Protein AF-A0A401PUI2-F1 (afdb_monomer)

Solvent-accessible surface area (backbone atoms only — not comparable to full-atom values): 8883 Å² total; per-residue (Å²): 108,70,69,60,52,53,47,51,53,32,52,51,52,38,51,54,51,51,53,50,50,57,56,53,63,69,50,92,77,72,58,67,74,63,46,52,53,44,47,53,54,52,54,53,56,57,57,72,63,51,88,65,78,82,84,84,85,89,62,73,65,67,56,53,51,50,54,53,51,50,39,53,51,52,52,48,50,58,48,48,68,52,45,56,58,50,51,45,48,43,32,70,45,54,49,41,53,51,50,50,54,52,52,52,54,50,50,71,74,70,48,93,54,56,65,68,76,67,57,69,57,66,72,57,50,51,51,52,48,53,53,52,52,53,50,52,51,50,52,52,55,50,52,52,52,58,53,53,54,58,68,70,79,112

Foldseek 3Di:
DVLVVLQVVLVVVLVVVLVVLVVVLVPQDDDPVLLVVLLVVVVVVVVVVPPDDDDDDDDPPVVVVVSSVVSSVVVSVVVCVVPSVVSCCCRNPVVSVVSCVVVVVVCCVPPPPVVVVVDDDPVVVVVVVVVVVVVVVVVVVVVVVVVVVVVVVD

Secondary structure (DSSP, 8-state):
-HHHHHHHHHHHHHHHHHHHHHHHHTS----HHHHHHHHHHHHHHHHHT-SS-----S-HHHHHHHHHHHHHHHHHHHHHHHHHHHHHHIIIIIIHHHHHHHHHHHHHHH-TTHHHHHPPPHHHHHHHHHHHHHHHHHHHHHHHHHHHHHTT--

InterPro domains:
  IPR003130 Dynamin GTPase effector [PF02212] (63-146)
  IPR003130 Dynamin GTPase effector [SM00302] (57-150)
  IPR020850 GTPase effector domain [PS51388] (62-153)

Structure (mmCIF, N/CA/C/O backbone):
data_AF-A0A401PUI2-F1
#
_entry.id   AF-A0A401PUI2-F1
#
loop_
_atom_site.group_PDB
_atom_site.id
_atom_site.type_symbol
_atom_site.label_atom_id
_atom_site.label_alt_id
_atom_site.label_comp_id
_atom_site.label_asym_id
_atom_site.label_entity_id
_atom_site.label_seq_id
_atom_site.pdbx_PDB_ins_code
_atom_site.Cartn_x
_atom_site.Cartn_y
_atom_site.Cartn_z
_atom_site.occupancy
_atom_site.B_iso_or_equiv
_atom_site.auth_seq_id
_atom_site.auth_comp_id
_atom_site.auth_asym_id
_atom_site.auth_atom_id
_atom_site.pdbx_PDB_model_num
ATOM 1 N N . GLU A 1 1 ? -16.932 -7.550 7.697 1.00 84.06 1 GLU A N 1
ATOM 2 C CA . GLU A 1 1 ? -17.039 -7.590 6.218 1.00 84.06 1 GLU A CA 1
ATOM 3 C C . GLU A 1 1 ? -16.541 -6.308 5.551 1.00 84.06 1 GLU A C 1
ATOM 5 O O . GLU A 1 1 ? -15.693 -6.398 4.673 1.00 84.06 1 GLU A O 1
ATOM 10 N N . LEU A 1 2 ? -16.933 -5.127 6.043 1.00 89.12 2 LEU A N 1
ATOM 11 C CA . LEU A 1 2 ? -16.516 -3.812 5.526 1.00 89.12 2 LEU A CA 1
ATOM 12 C C . LEU A 1 2 ? -15.003 -3.649 5.280 1.00 89.12 2 LEU A C 1
ATOM 14 O O . LEU A 1 2 ? -14.589 -3.233 4.202 1.00 89.12 2 LEU A O 1
ATOM 18 N N . ILE A 1 3 ? -14.152 -4.023 6.242 1.00 93.69 3 ILE A N 1
ATOM 19 C CA . ILE A 1 3 ? -12.688 -3.921 6.083 1.00 93.69 3 ILE A CA 1
ATOM 20 C C . ILE A 1 3 ? -12.182 -4.817 4.941 1.00 93.69 3 ILE A C 1
ATOM 22 O O . ILE A 1 3 ? -11.292 -4.420 4.192 1.00 93.69 3 ILE A O 1
ATOM 26 N N . ALA A 1 4 ? -12.750 -6.017 4.791 1.00 94.75 4 ALA A N 1
ATOM 27 C CA . ALA A 1 4 ? -12.357 -6.952 3.741 1.00 94.75 4 ALA A CA 1
ATOM 28 C C . ALA A 1 4 ? -12.758 -6.437 2.350 1.00 94.75 4 ALA A C 1
ATOM 30 O O . ALA A 1 4 ? -11.990 -6.584 1.401 1.00 94.75 4 ALA A O 1
ATOM 31 N N . GLU A 1 5 ? -13.916 -5.782 2.243 1.00 95.19 5 GLU A N 1
ATOM 32 C CA . GLU A 1 5 ? -14.362 -5.125 1.013 1.00 95.19 5 GLU A CA 1
ATOM 33 C C . GLU A 1 5 ? -13.441 -3.956 0.633 1.00 95.19 5 GLU A C 1
ATOM 35 O O . GLU A 1 5 ? -12.954 -3.894 -0.496 1.00 95.19 5 GLU A O 1
ATOM 40 N N . ILE A 1 6 ? -13.127 -3.063 1.583 1.00 95.50 6 ILE A N 1
ATOM 41 C CA . ILE A 1 6 ? -12.192 -1.950 1.343 1.00 95.50 6 ILE A CA 1
ATOM 42 C C . ILE A 1 6 ? -10.831 -2.490 0.903 1.00 95.50 6 ILE A C 1
ATOM 44 O O . ILE A 1 6 ? -10.255 -1.981 -0.057 1.00 95.50 6 ILE A O 1
ATOM 48 N N . ARG A 1 7 ? -10.330 -3.534 1.576 1.00 95.75 7 ARG A N 1
ATOM 49 C CA . ARG A 1 7 ? -9.053 -4.163 1.228 1.00 95.75 7 ARG A CA 1
ATOM 50 C C . ARG A 1 7 ? -9.066 -4.654 -0.217 1.00 95.75 7 ARG A C 1
ATOM 52 O O . ARG A 1 7 ? -8.179 -4.287 -0.978 1.00 95.75 7 ARG A O 1
ATOM 59 N N . ARG A 1 8 ? -10.096 -5.409 -0.610 1.00 96.56 8 ARG A N 1
ATOM 60 C CA . ARG A 1 8 ? -10.243 -5.933 -1.975 1.00 96.56 8 ARG A CA 1
ATOM 61 C C . ARG A 1 8 ? -10.272 -4.814 -3.019 1.00 96.56 8 ARG A C 1
ATOM 63 O O . ARG A 1 8 ? -9.633 -4.934 -4.060 1.00 96.56 8 ARG A O 1
ATOM 70 N N . ASN A 1 9 ? -10.983 -3.722 -2.742 1.00 96.19 9 ASN A N 1
ATOM 71 C CA . ASN A 1 9 ? -11.050 -2.581 -3.656 1.00 96.19 9 ASN A CA 1
ATOM 72 C C . ASN A 1 9 ? -9.680 -1.903 -3.818 1.00 96.19 9 ASN A C 1
ATOM 74 O O . ASN A 1 9 ? -9.297 -1.568 -4.938 1.00 96.19 9 ASN A O 1
ATOM 78 N N . GLN A 1 10 ? -8.921 -1.747 -2.727 1.00 96.44 10 GLN A N 1
ATOM 79 C CA . GLN A 1 10 ? -7.567 -1.189 -2.792 1.00 96.44 10 GLN A CA 1
ATOM 80 C C . GLN A 1 10 ? -6.579 -2.122 -3.493 1.00 96.44 10 GLN A C 1
ATOM 82 O O . GLN A 1 10 ? -5.760 -1.650 -4.276 1.00 96.44 10 GLN A O 1
ATOM 87 N N . GLU A 1 11 ? -6.665 -3.434 -3.266 1.00 96.69 11 GLU A N 1
ATOM 88 C CA . GLU A 1 11 ? -5.864 -4.441 -3.978 1.00 96.69 11 GLU A CA 1
ATOM 89 C C . GLU A 1 11 ? -6.094 -4.354 -5.495 1.00 96.69 11 GLU A C 1
ATOM 91 O O . GLU A 1 11 ? -5.133 -4.272 -6.259 1.00 96.69 11 GLU A O 1
ATOM 96 N N . LEU A 1 12 ? -7.357 -4.280 -5.928 1.00 97.25 12 LEU A N 1
ATOM 97 C CA . LEU A 1 12 ? -7.724 -4.177 -7.342 1.00 97.25 12 LEU A CA 1
ATOM 98 C C . LEU A 1 12 ? -7.227 -2.863 -7.966 1.00 97.25 12 LEU A C 1
ATOM 100 O O . LEU A 1 12 ? -6.645 -2.879 -9.051 1.00 97.25 12 LEU A O 1
ATOM 104 N N . ALA A 1 13 ? -7.400 -1.733 -7.275 1.00 95.81 13 ALA A N 1
ATOM 105 C CA . ALA A 1 13 ? -6.893 -0.439 -7.736 1.00 95.81 13 ALA A CA 1
ATOM 106 C C . ALA A 1 13 ? -5.358 -0.430 -7.852 1.00 95.81 13 ALA A C 1
ATOM 108 O O . ALA A 1 13 ? -4.804 0.057 -8.839 1.00 95.81 13 ALA A O 1
ATOM 109 N N . THR A 1 14 ? -4.671 -1.025 -6.871 1.00 97.50 14 THR A N 1
ATOM 110 C CA . THR A 1 14 ? -3.210 -1.189 -6.884 1.00 97.50 14 THR A CA 1
ATOM 111 C C . THR A 1 14 ? -2.780 -2.010 -8.095 1.00 97.50 14 THR A C 1
ATOM 113 O O . THR A 1 14 ? -1.883 -1.601 -8.828 1.00 97.50 14 THR A O 1
ATOM 116 N N . GLU A 1 15 ? -3.439 -3.143 -8.347 1.00 97.12 15 GLU A N 1
ATOM 117 C CA . GLU A 1 15 ? -3.133 -4.011 -9.483 1.00 97.12 15 GLU A CA 1
ATOM 118 C C . GLU A 1 15 ? -3.300 -3.277 -10.820 1.00 97.12 15 GLU A C 1
ATOM 120 O O . GLU A 1 15 ? -2.412 -3.336 -11.673 1.00 97.12 15 GLU A O 1
ATOM 125 N N . GLN A 1 16 ? -4.405 -2.548 -11.000 1.00 96.81 16 GLN A N 1
ATOM 126 C CA . GLN A 1 16 ? -4.659 -1.771 -12.215 1.00 96.81 16 GLN A CA 1
ATOM 127 C C . GLN A 1 16 ? -3.592 -0.694 -12.443 1.00 96.81 16 GLN A C 1
ATOM 129 O O . GLN A 1 16 ? -3.071 -0.576 -13.554 1.00 96.81 16 GLN A O 1
ATOM 134 N N . ASN A 1 17 ? -3.216 0.042 -11.394 1.00 95.50 17 ASN A N 1
ATOM 135 C CA . ASN A 1 17 ? -2.177 1.067 -11.479 1.00 95.50 17 ASN A CA 1
ATOM 136 C C . ASN A 1 17 ? -0.802 0.475 -11.800 1.00 95.50 17 ASN A C 1
ATOM 138 O O . ASN A 1 17 ? -0.096 0.996 -12.664 1.00 95.50 17 ASN A O 1
ATOM 142 N N . LEU A 1 18 ? -0.436 -0.646 -11.173 1.00 96.31 18 LEU A N 1
ATOM 143 C CA . LEU A 1 18 ? 0.816 -1.334 -11.481 1.00 96.31 18 LEU A CA 1
ATOM 144 C C . LEU A 1 18 ? 0.836 -1.832 -12.929 1.00 96.31 18 LEU A C 1
ATOM 146 O O . LEU A 1 18 ? 1.816 -1.605 -13.633 1.00 96.31 18 LEU A O 1
ATOM 150 N N . ARG A 1 19 ? -0.251 -2.448 -13.413 1.00 96.25 19 ARG A N 1
ATOM 151 C CA . ARG A 1 19 ? -0.366 -2.882 -14.817 1.00 96.25 19 ARG A CA 1
ATOM 152 C C . ARG A 1 19 ? -0.217 -1.712 -15.789 1.00 96.25 19 ARG A C 1
ATOM 154 O O . ARG A 1 19 ? 0.508 -1.836 -16.771 1.00 96.25 19 ARG A O 1
ATOM 161 N N . LEU A 1 20 ? -0.857 -0.575 -15.507 1.00 94.62 20 LEU A N 1
ATOM 162 C CA . LEU A 1 20 ? -0.710 0.640 -16.310 1.00 94.62 20 LEU A CA 1
ATOM 163 C C . LEU A 1 20 ? 0.749 1.111 -16.343 1.00 94.62 20 LEU A C 1
ATOM 165 O O . LEU A 1 20 ? 1.276 1.401 -17.413 1.00 94.62 20 LEU A O 1
ATOM 169 N N . HIS A 1 21 ? 1.415 1.149 -15.191 1.00 92.12 21 HIS A N 1
ATOM 170 C CA . HIS A 1 21 ? 2.825 1.514 -15.083 1.00 92.12 21 HIS A CA 1
ATOM 171 C C . HIS A 1 21 ? 3.747 0.577 -15.876 1.00 92.12 21 HIS A C 1
ATOM 173 O O . HIS A 1 21 ? 4.585 1.061 -16.633 1.00 92.12 21 HIS A O 1
ATOM 179 N N . PHE A 1 22 ? 3.547 -0.742 -15.802 1.00 92.75 22 PHE A N 1
ATOM 180 C CA . PHE A 1 22 ? 4.290 -1.694 -16.637 1.00 92.75 22 PHE A CA 1
ATOM 181 C C . PHE A 1 22 ? 4.051 -1.471 -18.135 1.00 92.75 22 PHE A C 1
ATOM 183 O O . PHE A 1 22 ? 4.996 -1.527 -18.918 1.00 92.75 22 PHE A O 1
ATOM 190 N N . ASN A 1 23 ? 2.813 -1.174 -18.540 1.00 93.50 23 ASN A N 1
ATOM 191 C CA . ASN A 1 23 ? 2.501 -0.875 -19.937 1.00 93.50 23 ASN A CA 1
ATOM 192 C C . ASN A 1 23 ? 3.198 0.409 -20.417 1.00 93.50 23 ASN A C 1
ATOM 194 O O . ASN A 1 23 ? 3.693 0.446 -21.542 1.00 93.50 23 ASN A O 1
ATOM 198 N N . MET A 1 24 ? 3.275 1.441 -19.569 1.00 92.62 24 MET A N 1
ATOM 199 C CA . MET A 1 24 ? 3.985 2.684 -19.891 1.00 92.62 24 MET A CA 1
ATOM 200 C C . MET A 1 24 ? 5.500 2.483 -20.001 1.00 92.62 24 MET A C 1
ATOM 202 O O . MET A 1 24 ? 6.108 3.061 -20.894 1.00 92.62 24 MET A O 1
ATOM 206 N N . GLU A 1 25 ? 6.111 1.634 -19.168 1.00 90.25 25 GLU A N 1
ATOM 207 C CA . GLU A 1 25 ? 7.542 1.290 -19.291 1.00 90.25 25 GLU A CA 1
ATOM 208 C C . GLU A 1 25 ? 7.866 0.524 -20.586 1.00 90.25 25 GLU A C 1
ATOM 210 O O . GLU A 1 25 ? 9.008 0.524 -21.040 1.00 90.25 25 GLU A O 1
ATOM 215 N N . GLY A 1 26 ? 6.862 -0.090 -21.223 1.00 86.44 26 GLY A N 1
ATOM 216 C CA . GLY A 1 26 ? 6.993 -0.656 -22.567 1.00 86.44 26 GLY A CA 1
ATOM 217 C C . GLY A 1 26 ? 7.201 0.399 -23.661 1.00 86.44 26 GLY A C 1
ATOM 218 O O . GLY A 1 26 ? 7.691 0.075 -24.744 1.00 86.44 26 GLY A O 1
ATOM 219 N N . MET A 1 27 ? 6.866 1.665 -23.395 1.00 89.25 27 MET A N 1
ATOM 220 C CA . MET A 1 27 ? 7.192 2.777 -24.281 1.00 89.25 27 MET A CA 1
ATOM 221 C C . MET A 1 27 ? 8.650 3.180 -24.040 1.00 89.25 27 MET A C 1
ATOM 223 O O . MET A 1 27 ? 8.997 3.692 -22.977 1.00 89.25 27 MET A O 1
ATOM 227 N N . VAL A 1 28 ? 9.521 2.960 -25.030 1.00 84.88 28 VAL A N 1
ATOM 228 C CA . VAL A 1 28 ? 10.942 3.328 -24.929 1.00 84.88 28 VAL A CA 1
ATOM 229 C C . VAL A 1 28 ? 11.068 4.851 -24.862 1.00 84.88 28 VAL A C 1
ATOM 231 O O . VAL A 1 28 ? 11.026 5.541 -25.879 1.00 84.88 28 VAL A O 1
ATOM 234 N N . TYR A 1 29 ? 11.193 5.372 -23.642 1.00 89.56 29 TYR A N 1
ATOM 235 C CA . TYR A 1 29 ? 11.294 6.800 -23.363 1.00 89.56 29 TYR A CA 1
ATOM 236 C C . TYR A 1 29 ? 12.191 7.086 -22.151 1.00 89.56 29 TYR A C 1
ATOM 238 O O . TYR A 1 29 ? 12.052 6.493 -21.072 1.00 89.56 29 TYR A O 1
ATOM 246 N N . ALA A 1 30 ? 13.088 8.057 -22.318 1.00 89.88 30 ALA A N 1
ATOM 247 C CA . ALA A 1 30 ? 13.893 8.630 -21.250 1.00 89.88 30 ALA A CA 1
ATOM 248 C C . ALA A 1 30 ? 14.160 10.116 -21.549 1.00 89.88 30 ALA A C 1
ATOM 250 O O . ALA A 1 30 ? 14.486 10.437 -22.690 1.00 89.88 30 ALA A O 1
ATOM 251 N N . PRO A 1 31 ? 14.057 11.015 -20.554 1.00 92.31 31 PRO A N 1
ATOM 252 C CA . PRO A 1 31 ? 14.525 12.389 -20.693 1.00 92.31 31 PRO A CA 1
ATOM 253 C C . PRO A 1 31 ? 16.039 12.436 -20.923 1.00 92.31 31 PRO A C 1
ATOM 255 O O . PRO A 1 31 ? 16.777 11.688 -20.275 1.00 92.31 31 PRO A O 1
ATOM 258 N N . ASP A 1 32 ? 16.498 13.369 -21.758 1.00 93.25 32 ASP A N 1
ATOM 259 C CA . ASP A 1 32 ? 17.908 13.497 -22.153 1.00 93.25 32 ASP A CA 1
ATOM 260 C C . ASP A 1 32 ? 18.862 13.551 -20.960 1.00 93.25 32 ASP A C 1
ATOM 262 O O . ASP A 1 32 ? 19.883 12.875 -20.967 1.00 93.25 32 ASP A O 1
ATOM 266 N N . ALA A 1 33 ? 18.504 14.291 -19.906 1.00 93.44 33 ALA A N 1
ATOM 267 C CA . ALA A 1 33 ? 19.324 14.410 -18.701 1.00 93.44 33 ALA A CA 1
ATOM 268 C C . ALA A 1 33 ? 19.509 13.074 -17.960 1.00 93.44 33 ALA A C 1
ATOM 270 O O . ALA A 1 33 ? 20.585 12.789 -17.443 1.00 93.44 33 ALA A O 1
ATOM 271 N N . MET A 1 34 ? 18.463 12.243 -17.904 1.00 93.38 34 MET A N 1
ATOM 272 C CA . MET A 1 34 ? 18.539 10.935 -17.248 1.00 93.38 34 MET A CA 1
ATOM 273 C C . MET A 1 34 ? 19.293 9.934 -18.121 1.00 93.38 34 MET A C 1
ATOM 275 O O . MET A 1 34 ? 20.085 9.134 -17.628 1.00 93.38 34 MET A O 1
ATOM 279 N N . TYR A 1 35 ? 19.056 10.001 -19.428 1.00 95.12 35 TYR A N 1
ATOM 280 C CA . TYR A 1 35 ? 19.713 9.152 -20.401 1.00 95.12 35 TYR A CA 1
ATOM 281 C C . TYR A 1 35 ? 21.222 9.417 -20.486 1.00 95.12 35 TYR A C 1
ATOM 283 O O . TYR A 1 35 ? 22.007 8.473 -20.403 1.00 95.12 35 TYR A O 1
ATOM 291 N N . SER A 1 36 ? 21.635 10.682 -20.609 1.00 93.81 36 SER A N 1
ATOM 292 C CA . SER A 1 36 ? 23.047 11.064 -20.710 1.00 93.81 36 SER A CA 1
ATOM 293 C C . SER A 1 36 ? 23.828 10.654 -19.466 1.00 93.81 36 SER A C 1
ATOM 295 O O . SER A 1 36 ? 24.883 10.035 -19.588 1.00 93.81 36 SER A O 1
ATOM 297 N N . PHE A 1 37 ? 23.256 10.892 -18.283 1.00 94.25 37 PHE A N 1
ATOM 298 C CA . PHE A 1 37 ? 23.836 10.483 -17.009 1.00 94.25 37 PHE A CA 1
ATOM 299 C C . PHE A 1 37 ? 24.079 8.968 -16.943 1.00 94.25 37 PHE A C 1
ATOM 301 O O . PHE A 1 37 ? 25.176 8.518 -16.614 1.00 94.25 37 PHE A O 1
ATOM 308 N N . LYS A 1 38 ? 23.078 8.159 -17.312 1.00 92.81 38 LYS A N 1
ATOM 309 C CA . LYS A 1 38 ? 23.202 6.693 -17.311 1.00 92.81 38 LYS A CA 1
ATOM 310 C C . LYS A 1 38 ? 24.153 6.167 -18.385 1.00 92.81 38 LYS A C 1
ATOM 312 O O . LYS A 1 38 ? 24.821 5.155 -18.171 1.00 92.81 38 LYS A O 1
ATOM 317 N N . LEU A 1 39 ? 24.232 6.839 -19.531 1.00 93.19 39 LEU A N 1
ATOM 318 C CA . LEU A 1 39 ? 25.181 6.491 -20.585 1.00 93.19 39 LEU A CA 1
ATOM 319 C C . LEU A 1 39 ? 26.628 6.722 -20.125 1.00 93.19 39 LEU A C 1
ATOM 321 O O . LEU A 1 39 ? 27.472 5.847 -20.317 1.00 93.19 39 LEU A O 1
ATOM 325 N N . GLU A 1 40 ? 26.902 7.854 -19.478 1.00 91.25 40 GLU A N 1
ATOM 326 C CA . GLU A 1 40 ? 28.217 8.176 -18.911 1.00 91.25 40 GLU A CA 1
ATOM 327 C C . GLU A 1 40 ? 28.610 7.202 -17.782 1.00 91.25 40 GLU A C 1
ATOM 329 O O . GLU A 1 40 ? 29.740 6.699 -17.737 1.00 91.25 40 GLU A O 1
ATOM 334 N N . GLU A 1 41 ? 27.656 6.843 -16.916 1.00 89.56 41 GLU A N 1
ATOM 335 C CA . GLU A 1 41 ? 27.832 5.834 -15.862 1.00 89.56 41 GLU A CA 1
ATOM 336 C C . GLU A 1 41 ? 28.247 4.461 -16.435 1.00 89.56 41 GLU A C 1
ATOM 338 O O . GLU A 1 41 ? 29.187 3.827 -15.947 1.00 89.56 41 GLU A O 1
ATOM 343 N N . LEU A 1 42 ? 27.603 3.994 -17.510 1.00 86.25 42 LEU A N 1
ATOM 344 C CA . LEU A 1 42 ? 27.969 2.719 -18.142 1.00 86.25 42 LEU A CA 1
ATOM 345 C C . LEU A 1 42 ? 29.324 2.778 -18.858 1.00 86.25 42 LEU A C 1
ATOM 347 O O . LEU A 1 42 ? 30.102 1.820 -18.790 1.00 86.25 42 LEU A O 1
ATOM 351 N N . GLN A 1 43 ? 29.628 3.890 -19.529 1.00 85.12 43 GLN A N 1
ATOM 352 C CA . GLN A 1 43 ? 30.898 4.070 -20.233 1.00 85.12 43 GLN A CA 1
ATOM 353 C C . GLN A 1 43 ? 32.084 4.100 -19.263 1.00 85.12 43 GLN A C 1
ATOM 355 O O . GLN A 1 43 ? 33.084 3.417 -19.499 1.00 85.12 43 GLN A O 1
ATOM 360 N N . SER A 1 44 ? 31.962 4.814 -18.143 1.00 83.00 44 SER A N 1
ATOM 361 C CA . SER A 1 44 ? 32.994 4.862 -17.097 1.00 83.00 44 SER A CA 1
ATOM 362 C C . SER A 1 44 ? 33.222 3.494 -16.439 1.00 83.00 44 SER A C 1
ATOM 364 O O . SER A 1 44 ? 34.368 3.068 -16.265 1.00 83.00 44 SER A O 1
ATOM 366 N N . ARG A 1 45 ? 32.154 2.727 -16.177 1.00 78.69 45 ARG A N 1
ATOM 367 C CA . ARG A 1 45 ? 32.253 1.349 -15.664 1.00 78.69 45 ARG A CA 1
ATOM 368 C C . ARG A 1 45 ? 32.968 0.408 -16.638 1.00 78.69 45 ARG A C 1
ATOM 370 O O . ARG A 1 45 ? 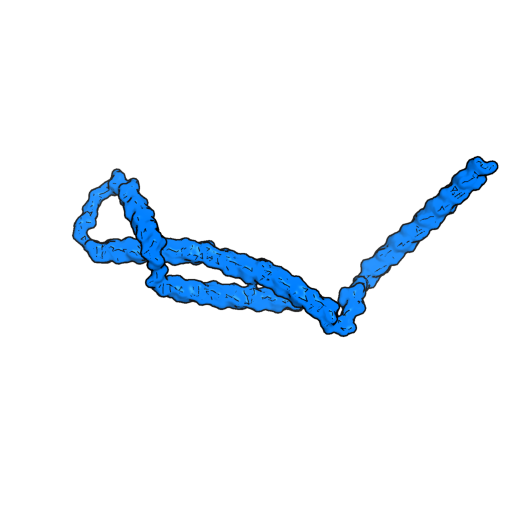33.735 -0.455 -16.211 1.00 78.69 45 ARG A O 1
ATOM 377 N N . SER A 1 46 ? 32.759 0.584 -17.944 1.00 70.12 46 SER A N 1
ATOM 378 C CA . SER A 1 46 ? 33.468 -0.189 -18.968 1.00 70.12 46 SER A CA 1
ATOM 379 C C . SER A 1 46 ? 34.950 0.178 -19.080 1.00 70.12 46 SER A C 1
ATOM 381 O O . SER A 1 46 ? 35.728 -0.685 -19.479 1.00 70.12 46 SER A O 1
ATOM 383 N N . GLN A 1 47 ? 35.357 1.413 -18.767 1.00 63.94 47 GLN A N 1
ATOM 384 C CA . GLN A 1 47 ? 36.767 1.820 -18.811 1.00 63.94 47 GLN A CA 1
ATOM 385 C C . GLN A 1 47 ? 37.562 1.308 -17.604 1.00 63.94 47 GLN A C 1
ATOM 387 O O . GLN A 1 47 ? 38.686 0.846 -17.778 1.00 63.94 47 GLN A O 1
ATOM 392 N N . ASN A 1 48 ? 36.962 1.271 -16.411 1.00 59.69 48 ASN A N 1
ATOM 393 C CA . ASN A 1 48 ? 37.624 0.740 -15.210 1.00 59.69 48 ASN A CA 1
ATOM 394 C C . ASN A 1 48 ? 37.873 -0.780 -15.263 1.00 59.69 48 ASN A C 1
ATOM 396 O O . ASN A 1 48 ? 38.806 -1.277 -14.640 1.00 59.69 48 ASN A O 1
ATOM 400 N N . ASN A 1 49 ? 37.083 -1.519 -16.048 1.00 56.47 49 ASN A N 1
ATOM 401 C CA . ASN A 1 49 ? 37.261 -2.960 -16.257 1.00 56.47 49 ASN A CA 1
ATOM 402 C C . ASN A 1 49 ? 38.270 -3.309 -17.374 1.00 56.47 49 ASN A C 1
ATOM 404 O O . ASN A 1 49 ? 38.489 -4.486 -17.642 1.00 56.47 49 ASN A O 1
ATOM 408 N N . ARG A 1 50 ? 38.889 -2.318 -18.038 1.00 51.03 50 ARG A N 1
ATOM 409 C CA . ARG A 1 50 ? 39.826 -2.512 -19.168 1.00 51.03 50 ARG A CA 1
ATOM 410 C C . ARG A 1 50 ? 41.303 -2.628 -18.773 1.00 51.03 50 ARG A C 1
ATOM 412 O O . ARG A 1 50 ? 42.173 -2.517 -19.630 1.00 51.03 50 ARG A O 1
ATOM 419 N N . HIS A 1 51 ? 41.618 -2.926 -17.512 1.00 50.56 51 HIS A N 1
ATOM 420 C CA . HIS A 1 51 ? 42.982 -3.327 -17.131 1.00 50.56 51 HIS A CA 1
ATOM 421 C C . HIS A 1 51 ? 43.356 -4.757 -17.573 1.00 50.56 51 HIS A C 1
ATOM 423 O O . HIS A 1 51 ? 44.418 -5.257 -17.210 1.00 50.56 51 HIS A O 1
ATOM 429 N N . THR A 1 52 ? 42.530 -5.430 -18.379 1.00 48.69 52 THR A N 1
ATOM 430 C CA . THR A 1 52 ? 42.867 -6.728 -18.973 1.00 48.69 52 THR A CA 1
ATOM 431 C C . THR A 1 52 ? 42.223 -6.830 -20.365 1.00 48.69 52 THR A C 1
ATOM 433 O O . THR A 1 52 ? 41.003 -6.857 -20.480 1.00 48.69 52 THR A O 1
ATOM 436 N N . GLU A 1 53 ? 43.075 -6.879 -21.394 1.00 37.62 53 GLU A N 1
ATOM 437 C CA . GLU A 1 53 ? 42.824 -7.164 -22.825 1.00 37.62 53 GLU A CA 1
ATOM 438 C C . GLU A 1 53 ? 42.362 -6.035 -23.793 1.00 37.62 53 GLU A C 1
ATOM 440 O O . GLU A 1 53 ? 41.553 -5.170 -23.439 1.00 37.62 53 GLU A O 1
ATOM 445 N N . PRO A 1 54 ? 42.891 -6.026 -25.046 1.00 48.09 54 PRO A N 1
ATOM 446 C CA . PRO A 1 54 ? 42.744 -4.937 -26.006 1.00 48.09 54 PRO A CA 1
ATOM 447 C C . PRO A 1 54 ? 41.480 -5.035 -26.884 1.00 48.09 54 PRO A C 1
ATOM 449 O O . PRO A 1 54 ? 40.897 -6.088 -27.113 1.00 48.09 54 PRO A O 1
ATOM 452 N N . SER A 1 55 ? 41.102 -3.859 -27.389 1.00 57.00 55 SER A N 1
ATOM 453 C CA . SER A 1 55 ? 40.007 -3.510 -28.309 1.00 57.00 55 SER A CA 1
ATOM 454 C C . SER A 1 55 ? 39.580 -4.557 -29.356 1.00 57.00 55 SER A C 1
ATOM 456 O O . SER A 1 55 ? 40.436 -5.091 -30.058 1.00 57.00 55 SER A O 1
ATOM 458 N N . PRO A 1 56 ? 38.269 -4.643 -29.668 1.00 47.66 56 PRO A N 1
ATOM 459 C CA . PRO A 1 56 ? 37.815 -4.935 -31.015 1.00 47.66 56 PRO A CA 1
ATOM 460 C C . PRO A 1 56 ? 37.211 -3.674 -31.646 1.00 47.66 56 PRO A C 1
ATOM 462 O O . PRO A 1 56 ? 36.064 -3.290 -31.400 1.00 47.66 56 PRO A O 1
ATOM 465 N N . SER A 1 57 ? 37.993 -3.039 -32.517 1.00 58.28 57 SER A N 1
ATOM 466 C CA . SER A 1 57 ? 37.427 -2.403 -33.702 1.00 58.28 57 SER A CA 1
ATOM 467 C C . SER A 1 57 ? 36.903 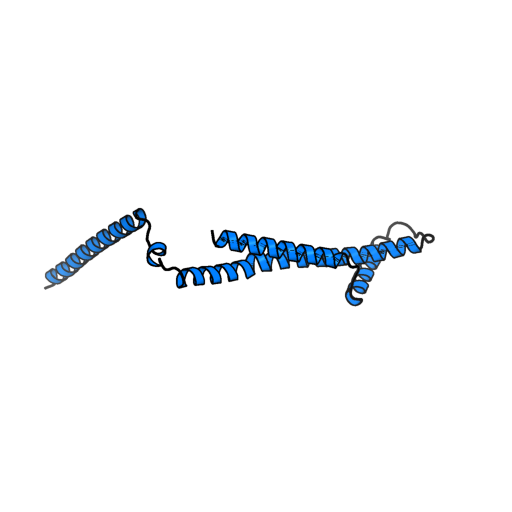-3.498 -34.635 1.00 58.28 57 SER A C 1
ATOM 469 O O . SER A 1 57 ? 37.530 -4.550 -34.726 1.00 58.28 57 SER A O 1
ATOM 471 N N . SER A 1 58 ? 35.823 -3.218 -35.370 1.00 47.44 58 SER A N 1
ATOM 472 C CA . SER A 1 58 ? 35.168 -4.074 -36.378 1.00 47.44 58 SER A CA 1
ATOM 473 C C . SER A 1 58 ? 33.919 -4.840 -35.899 1.00 47.44 58 SER A C 1
ATOM 475 O O . SER A 1 58 ? 33.916 -6.052 -35.717 1.00 47.44 58 SER A O 1
ATOM 477 N N . GLY A 1 59 ? 32.822 -4.096 -35.704 1.00 47.12 59 GLY A N 1
ATOM 478 C CA . GLY A 1 59 ? 31.475 -4.634 -35.437 1.00 47.12 59 GLY A CA 1
ATOM 479 C C . GLY A 1 59 ? 30.504 -3.559 -34.937 1.00 47.12 59 GLY A C 1
ATOM 480 O O . GLY A 1 59 ? 29.858 -3.720 -33.908 1.00 47.12 59 GLY A O 1
ATOM 481 N N . HIS A 1 60 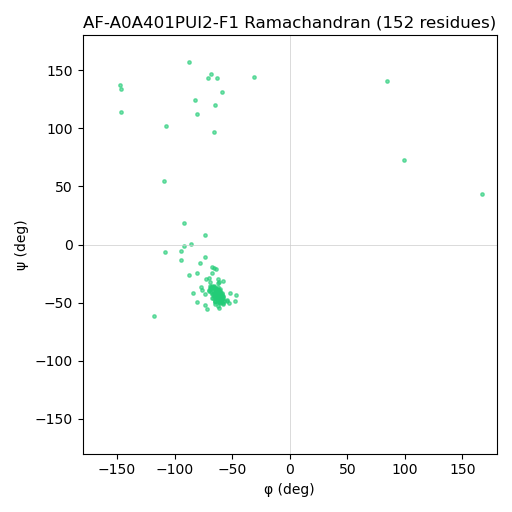? 30.521 -2.380 -35.564 1.00 55.97 60 HIS A N 1
ATOM 482 C CA . HIS A 1 60 ? 30.277 -1.132 -34.835 1.00 55.97 60 HIS A CA 1
ATOM 483 C C . HIS A 1 60 ? 28.810 -0.772 -34.554 1.00 55.97 60 HIS A C 1
ATOM 485 O O . HIS A 1 60 ? 28.569 -0.088 -33.569 1.00 55.97 60 HIS A O 1
ATOM 491 N N . SER A 1 61 ? 27.817 -1.232 -35.322 1.00 58.91 61 SER A N 1
ATOM 492 C CA . SER A 1 61 ? 26.417 -0.818 -35.094 1.00 58.91 61 SER A CA 1
ATOM 493 C C . SER A 1 61 ? 25.688 -1.639 -34.023 1.00 58.91 61 SER A C 1
ATOM 495 O O . SER A 1 61 ? 24.979 -1.069 -33.194 1.00 58.91 61 SER A O 1
ATOM 497 N N . SER A 1 62 ? 25.873 -2.963 -33.996 1.00 62.31 62 SER A N 1
ATOM 498 C CA . SER A 1 62 ? 25.185 -3.849 -33.045 1.00 62.31 62 SER A CA 1
ATOM 499 C C . SER A 1 62 ? 25.649 -3.623 -31.606 1.00 62.31 62 SER A C 1
ATOM 501 O O . SER A 1 62 ? 24.834 -3.652 -30.687 1.00 62.31 62 SER A O 1
ATOM 503 N N . ASN A 1 63 ? 26.937 -3.327 -31.415 1.00 76.50 63 ASN A N 1
ATOM 504 C CA . ASN A 1 63 ? 27.510 -3.039 -30.102 1.00 76.50 63 ASN A CA 1
ATOM 505 C C . ASN A 1 63 ? 27.015 -1.685 -29.549 1.00 76.50 63 ASN A C 1
ATOM 507 O O . ASN A 1 63 ? 26.646 -1.587 -28.384 1.00 76.50 63 ASN A O 1
ATOM 511 N N . ILE A 1 64 ? 26.899 -0.660 -30.404 1.00 80.44 64 ILE A N 1
ATOM 512 C CA . ILE A 1 64 ? 26.349 0.651 -30.014 1.00 80.44 64 ILE A CA 1
ATOM 513 C C . ILE A 1 64 ? 24.871 0.525 -29.618 1.00 80.44 64 ILE A C 1
ATOM 515 O O . ILE A 1 64 ? 24.466 1.014 -28.564 1.00 80.44 64 ILE A O 1
ATOM 519 N N . MET A 1 65 ? 24.071 -0.187 -30.418 1.00 86.50 65 MET A N 1
ATOM 520 C CA . MET A 1 65 ? 22.655 -0.409 -30.109 1.00 86.50 65 MET A CA 1
ATOM 521 C C . MET A 1 65 ? 22.467 -1.178 -28.793 1.00 86.50 65 MET A C 1
ATOM 523 O O . MET A 1 65 ? 21.581 -0.840 -28.010 1.00 86.50 65 MET A O 1
ATOM 527 N N . ALA A 1 66 ? 23.317 -2.174 -28.516 1.00 87.25 66 ALA A N 1
ATOM 528 C CA . ALA A 1 66 ? 23.273 -2.934 -27.268 1.00 87.25 66 ALA A CA 1
ATOM 529 C C . ALA A 1 66 ? 23.526 -2.051 -26.034 1.00 87.25 66 ALA A C 1
ATOM 531 O O . ALA A 1 66 ? 22.811 -2.176 -25.040 1.00 87.25 66 ALA A O 1
ATOM 532 N N . VAL A 1 67 ? 24.481 -1.117 -26.113 1.00 88.81 67 VAL A N 1
ATOM 533 C CA . VAL A 1 67 ? 24.752 -0.155 -25.031 1.00 88.81 67 VAL A CA 1
ATOM 534 C C . VAL A 1 67 ? 23.544 0.747 -24.785 1.00 88.81 67 VAL A C 1
ATOM 536 O O . VAL A 1 67 ? 23.135 0.930 -23.641 1.00 88.81 67 VAL A O 1
ATOM 539 N N . HIS A 1 68 ? 22.925 1.279 -25.838 1.00 90.44 68 HIS A N 1
ATOM 540 C CA . HIS A 1 68 ? 21.743 2.132 -25.691 1.00 90.44 68 HIS A CA 1
ATOM 541 C C . HIS A 1 68 ? 20.551 1.374 -25.099 1.00 90.44 68 HIS A C 1
ATOM 543 O O . HIS A 1 68 ? 19.882 1.880 -24.200 1.00 90.44 68 HIS A O 1
ATOM 549 N N . LEU A 1 69 ? 20.330 0.131 -25.533 1.00 91.06 69 LEU A N 1
ATOM 550 C CA . LEU A 1 69 ? 19.309 -0.747 -24.965 1.00 91.06 69 LEU A CA 1
ATOM 551 C C . LEU A 1 69 ? 19.561 -1.006 -23.469 1.00 91.06 69 LEU A C 1
ATOM 553 O O . LEU A 1 69 ? 18.632 -0.966 -22.665 1.00 91.06 69 LEU A O 1
ATOM 557 N N . GLN A 1 70 ? 20.824 -1.216 -23.087 1.00 90.94 70 GLN A N 1
ATOM 558 C CA . GLN A 1 70 ? 21.221 -1.402 -21.694 1.00 90.94 70 GLN A CA 1
ATOM 559 C C . GLN A 1 70 ? 20.921 -0.162 -20.842 1.00 90.94 70 GLN A C 1
ATOM 561 O O . GLN A 1 70 ? 20.408 -0.305 -19.733 1.00 90.94 70 GLN A O 1
ATOM 566 N N . VAL A 1 71 ? 21.179 1.045 -21.363 1.00 92.69 71 VAL A N 1
ATOM 567 C CA . VAL A 1 71 ? 20.807 2.301 -20.689 1.00 92.69 71 VAL A CA 1
ATOM 568 C C . VAL A 1 71 ? 19.297 2.356 -20.447 1.00 92.69 71 VAL A C 1
ATOM 570 O O . VAL A 1 71 ? 18.869 2.602 -19.319 1.00 92.69 71 VAL A O 1
ATOM 573 N N . TYR A 1 72 ? 18.483 2.085 -21.473 1.00 92.69 72 TYR A N 1
ATOM 574 C CA . TYR A 1 72 ? 17.024 2.111 -21.338 1.00 92.69 72 TYR A CA 1
ATOM 575 C C . TYR A 1 72 ? 16.508 1.086 -20.328 1.00 92.69 72 TYR A C 1
ATOM 577 O O . TYR A 1 72 ? 15.652 1.425 -19.510 1.00 92.69 72 TYR A O 1
ATOM 585 N N . TYR A 1 73 ? 17.048 -0.136 -20.325 1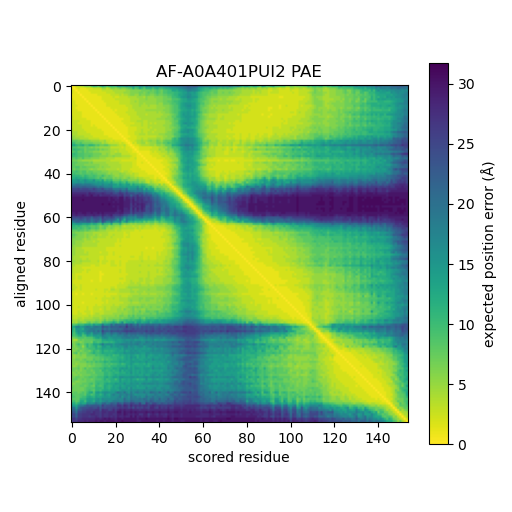.00 91.94 73 TYR A N 1
ATOM 586 C CA . TYR A 1 73 ? 16.666 -1.135 -19.329 1.00 91.94 73 TYR A CA 1
ATOM 587 C C . TYR A 1 73 ? 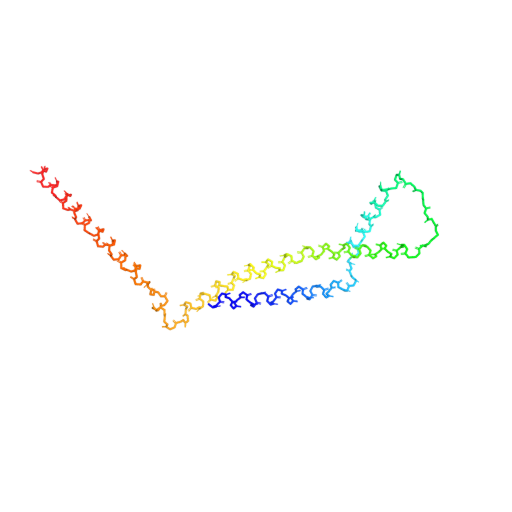17.051 -0.723 -17.914 1.00 91.94 73 TYR A C 1
ATOM 589 O O . TYR A 1 73 ? 16.239 -0.883 -17.007 1.00 91.94 73 TYR A O 1
ATOM 597 N N . GLN A 1 74 ? 18.245 -0.163 -17.714 1.00 92.44 74 GLN A N 1
ATOM 598 C CA . GLN A 1 74 ? 18.663 0.292 -16.390 1.00 92.44 74 GLN A CA 1
ATOM 599 C C . GLN A 1 74 ? 17.731 1.388 -15.864 1.00 92.44 74 GLN A C 1
ATOM 601 O O . GLN A 1 74 ? 17.312 1.347 -14.711 1.00 92.44 74 GLN A O 1
ATOM 606 N N . ILE A 1 75 ? 17.354 2.329 -16.730 1.00 93.75 75 ILE A N 1
ATOM 607 C CA . ILE A 1 75 ? 16.398 3.386 -16.404 1.00 93.75 75 ILE A CA 1
ATOM 608 C C . ILE A 1 75 ? 15.027 2.802 -16.039 1.00 93.75 75 ILE A C 1
ATOM 610 O O . ILE A 1 75 ? 14.458 3.179 -15.015 1.00 93.75 75 ILE A O 1
ATOM 614 N N . ALA A 1 76 ? 14.499 1.883 -16.850 1.00 93.31 76 ALA A N 1
ATOM 615 C CA . ALA A 1 76 ? 13.204 1.256 -16.594 1.00 93.31 76 ALA A CA 1
ATOM 616 C C . ALA A 1 76 ? 13.207 0.472 -15.270 1.00 93.31 76 ALA A C 1
ATOM 618 O O . ALA A 1 76 ? 12.269 0.574 -14.482 1.00 93.31 76 ALA A O 1
ATOM 619 N N . ILE A 1 77 ? 14.287 -0.259 -14.980 1.00 92.62 77 ILE A N 1
ATOM 620 C CA . ILE A 1 77 ? 14.467 -0.978 -13.713 1.00 92.62 77 ILE A CA 1
ATOM 621 C C . ILE A 1 77 ? 14.474 -0.000 -12.535 1.00 92.62 77 ILE A C 1
ATOM 623 O O . ILE A 1 77 ? 13.729 -0.203 -11.575 1.00 92.62 77 ILE A O 1
ATOM 627 N N . ASP A 1 78 ? 15.261 1.076 -12.612 1.00 93.38 78 ASP A N 1
ATOM 628 C CA . ASP A 1 78 ? 15.355 2.073 -11.543 1.00 93.38 78 ASP A CA 1
ATOM 629 C C . ASP A 1 78 ? 13.990 2.733 -11.270 1.00 93.38 78 ASP A C 1
ATOM 631 O O . ASP A 1 78 ? 13.639 2.964 -10.108 1.00 93.38 78 ASP A O 1
ATOM 635 N N . ARG A 1 79 ? 13.187 2.993 -12.314 1.00 93.88 79 ARG A N 1
ATOM 636 C CA . ARG A 1 79 ? 11.811 3.501 -12.180 1.00 93.88 79 ARG A CA 1
ATOM 637 C C . ARG A 1 79 ? 10.877 2.477 -11.543 1.00 93.88 79 ARG A C 1
ATOM 639 O O . ARG A 1 79 ? 10.147 2.825 -10.617 1.00 93.88 79 ARG A O 1
ATOM 646 N N . LEU A 1 80 ? 10.919 1.216 -11.974 1.00 93.06 80 LEU A N 1
ATOM 647 C CA . LEU A 1 80 ? 10.080 0.147 -11.421 1.00 93.06 80 LEU A CA 1
ATOM 648 C C . LEU A 1 80 ? 10.372 -0.116 -9.938 1.00 93.06 80 LEU A C 1
ATOM 650 O O . LEU A 1 80 ? 9.437 -0.258 -9.149 1.00 93.06 80 LEU A O 1
ATOM 654 N N . ILE A 1 81 ? 11.647 -0.118 -9.540 1.00 95.19 81 ILE A N 1
ATOM 655 C CA . ILE A 1 81 ? 12.059 -0.287 -8.137 1.00 95.19 81 ILE A CA 1
ATOM 656 C C . ILE A 1 81 ? 11.508 0.843 -7.257 1.00 95.19 81 ILE A C 1
ATOM 658 O O . ILE A 1 81 ? 11.187 0.609 -6.093 1.00 95.19 81 ILE A O 1
ATOM 662 N N . GLN A 1 82 ? 11.363 2.053 -7.798 1.00 93.56 82 GLN A N 1
ATOM 663 C CA . GLN A 1 82 ? 10.781 3.187 -7.078 1.00 93.56 82 GLN A CA 1
ATOM 664 C C . GLN A 1 82 ? 9.246 3.148 -7.077 1.00 93.56 82 GLN A C 1
ATOM 666 O O . GLN A 1 82 ? 8.622 3.264 -6.021 1.00 93.56 82 GLN A O 1
ATOM 671 N N . MET A 1 83 ? 8.624 2.951 -8.243 1.00 93.31 83 MET A N 1
ATOM 672 C CA . MET A 1 83 ? 7.166 2.967 -8.408 1.00 93.31 83 MET A CA 1
ATOM 673 C C . MET A 1 83 ? 6.463 1.844 -7.661 1.00 93.31 83 MET A C 1
ATOM 675 O O . MET A 1 83 ? 5.465 2.102 -6.993 1.00 93.31 83 MET A O 1
ATOM 679 N N . VAL A 1 84 ? 6.931 0.597 -7.792 1.00 95.19 84 VAL A N 1
ATOM 680 C CA . VAL A 1 84 ? 6.175 -0.568 -7.305 1.00 95.19 84 VAL A CA 1
ATOM 681 C C . VAL A 1 84 ? 5.941 -0.476 -5.791 1.00 95.19 84 VAL A C 1
ATOM 683 O O . VAL A 1 84 ? 4.780 -0.549 -5.368 1.00 95.19 84 VAL A O 1
ATOM 686 N N . PRO A 1 85 ? 6.968 -0.231 -4.949 1.00 96.62 85 PRO A N 1
ATOM 687 C CA . PRO A 1 85 ? 6.759 -0.045 -3.518 1.00 96.62 85 PRO A CA 1
ATOM 688 C C . PRO A 1 85 ? 5.950 1.215 -3.197 1.00 96.62 85 PRO A C 1
ATOM 690 O O . PRO A 1 85 ? 5.148 1.191 -2.264 1.00 96.62 85 PRO A O 1
ATOM 693 N N . MET A 1 86 ? 6.131 2.305 -3.954 1.00 96.44 86 MET A N 1
ATOM 694 C CA . MET A 1 86 ? 5.425 3.568 -3.720 1.00 96.44 86 MET A CA 1
ATOM 695 C C . MET A 1 86 ? 3.914 3.422 -3.932 1.00 96.44 86 MET A C 1
ATOM 697 O O . MET A 1 86 ? 3.143 3.758 -3.034 1.00 96.44 86 MET A O 1
ATOM 701 N N . VAL A 1 87 ? 3.494 2.866 -5.072 1.00 96.44 87 VAL A N 1
ATOM 702 C CA . VAL A 1 87 ? 2.081 2.624 -5.409 1.00 96.44 87 VAL A CA 1
ATOM 703 C C . VAL A 1 87 ? 1.454 1.651 -4.411 1.00 96.44 87 VAL A C 1
ATOM 705 O O . VAL A 1 87 ? 0.380 1.920 -3.874 1.00 96.44 87 VAL A O 1
ATOM 708 N N . THR A 1 88 ? 2.163 0.563 -4.093 1.00 95.19 88 THR A N 1
ATOM 709 C CA . THR A 1 88 ? 1.722 -0.432 -3.104 1.00 95.19 88 THR A CA 1
ATOM 710 C C . THR A 1 88 ? 1.493 0.222 -1.742 1.00 95.19 88 THR A C 1
ATOM 712 O O . THR A 1 88 ? 0.423 0.081 -1.153 1.00 95.19 88 THR A O 1
ATOM 715 N N . ARG A 1 89 ? 2.471 0.986 -1.241 1.00 96.31 89 ARG A N 1
ATOM 716 C CA . ARG A 1 89 ? 2.383 1.658 0.062 1.00 96.31 89 ARG A CA 1
ATOM 717 C C . ARG A 1 89 ? 1.275 2.705 0.095 1.00 96.31 89 ARG A C 1
ATOM 719 O O . ARG A 1 89 ? 0.590 2.824 1.108 1.00 96.31 89 ARG A O 1
ATOM 726 N N . TYR A 1 90 ? 1.106 3.469 -0.976 1.00 96.81 90 TYR A N 1
ATOM 727 C CA . TYR A 1 90 ? 0.065 4.485 -1.047 1.00 96.81 90 TYR A CA 1
ATOM 728 C C . TYR A 1 90 ? -1.330 3.854 -0.928 1.00 96.81 90 TYR A C 1
ATOM 730 O O . TYR A 1 90 ? -2.073 4.185 -0.006 1.00 96.81 90 TYR A O 1
ATOM 738 N N . HIS A 1 91 ? -1.655 2.875 -1.774 1.00 96.38 91 HIS A N 1
ATOM 739 C CA . HIS A 1 91 ? -2.993 2.280 -1.798 1.00 96.38 91 HIS A CA 1
ATOM 740 C C . HIS A 1 91 ? -3.281 1.366 -0.605 1.00 96.38 91 HIS A C 1
ATOM 742 O O . HIS A 1 91 ? -4.288 1.536 0.085 1.00 96.38 91 HIS A O 1
ATOM 748 N N . LEU A 1 92 ? -2.398 0.402 -0.333 1.00 94.75 92 LEU A N 1
ATOM 749 C CA . LEU A 1 92 ? -2.655 -0.639 0.669 1.00 94.75 92 LEU A CA 1
ATOM 750 C C . LEU A 1 92 ? -2.463 -0.157 2.108 1.00 94.75 92 LEU A C 1
ATOM 752 O O . LEU A 1 92 ? -2.922 -0.829 3.029 1.00 94.75 92 LEU A O 1
ATOM 756 N N . LEU A 1 93 ? -1.803 0.988 2.318 1.00 94.88 93 LEU A N 1
ATOM 757 C CA . LEU A 1 93 ? -1.575 1.530 3.657 1.00 94.88 93 LEU A CA 1
ATOM 758 C C . LEU A 1 93 ? -2.239 2.889 3.864 1.00 94.88 93 LEU A C 1
ATOM 760 O O . LEU A 1 93 ? -3.084 3.011 4.747 1.00 94.88 93 LEU A O 1
ATOM 764 N N . GLN A 1 94 ? -1.863 3.914 3.093 1.00 96.06 94 GLN A N 1
ATOM 765 C CA . GLN A 1 94 ? -2.336 5.282 3.343 1.00 96.06 94 GLN A CA 1
ATOM 766 C C . GLN A 1 94 ? -3.811 5.440 2.974 1.00 96.06 94 GLN A C 1
ATOM 768 O O . GLN A 1 94 ? -4.627 5.800 3.826 1.00 96.06 94 GLN A O 1
ATOM 773 N N . GLU A 1 95 ? -4.157 5.116 1.731 1.00 95.94 95 GLU A N 1
ATOM 774 C CA . GLU A 1 95 ? -5.522 5.233 1.228 1.00 95.94 95 GLU A CA 1
ATOM 775 C C . GLU A 1 95 ? -6.441 4.225 1.922 1.00 95.94 95 GLU A C 1
ATOM 777 O O . GLU A 1 95 ? -7.516 4.590 2.394 1.00 95.94 95 GLU A O 1
ATOM 782 N N . PHE A 1 96 ? -5.986 2.981 2.105 1.00 96.62 96 PHE A N 1
ATOM 783 C CA . PHE A 1 96 ? -6.700 1.984 2.900 1.00 96.62 96 PHE A CA 1
ATOM 784 C C . PHE A 1 96 ? -7.042 2.491 4.309 1.00 96.62 96 PHE A C 1
ATOM 786 O O . PHE A 1 96 ? -8.202 2.430 4.716 1.00 96.62 96 PHE A O 1
ATOM 793 N N . ALA A 1 97 ? -6.071 3.035 5.052 1.00 96.06 97 ALA A N 1
ATOM 794 C CA . ALA A 1 97 ? -6.320 3.546 6.398 1.00 96.06 97 ALA A CA 1
ATOM 795 C C . ALA A 1 97 ? -7.292 4.736 6.400 1.00 96.06 97 ALA A C 1
ATOM 797 O O . ALA A 1 97 ? -8.128 4.837 7.299 1.00 96.06 97 ALA A O 1
ATOM 798 N N . SER A 1 98 ? -7.196 5.626 5.408 1.00 96.31 98 SER A N 1
ATOM 799 C CA . SER A 1 98 ? -8.125 6.749 5.238 1.00 96.31 98 SER A CA 1
ATOM 800 C C . SER A 1 98 ? -9.557 6.257 5.001 1.00 96.31 98 SER A C 1
ATOM 802 O O . SER A 1 98 ? -10.482 6.632 5.724 1.00 96.31 98 SER A O 1
ATOM 804 N N . GLN A 1 99 ? -9.724 5.326 4.060 1.00 95.69 99 GLN A N 1
ATOM 805 C CA . GLN A 1 99 ? -11.013 4.746 3.687 1.00 95.69 99 GLN A CA 1
ATOM 806 C C . GLN A 1 99 ? -11.649 3.954 4.827 1.00 95.69 99 GLN A C 1
ATOM 808 O O . GLN A 1 99 ? -12.852 4.060 5.050 1.00 95.69 99 GLN A O 1
ATOM 813 N N . VAL A 1 100 ? -10.857 3.189 5.586 1.00 95.88 100 VAL A N 1
ATOM 814 C CA . VAL A 1 100 ? -11.352 2.471 6.768 1.00 95.88 100 VAL A CA 1
ATOM 815 C C . VAL A 1 100 ? -11.900 3.454 7.795 1.00 95.88 100 VAL A C 1
ATOM 817 O O . VAL A 1 100 ? -13.029 3.279 8.242 1.00 95.88 100 VAL A O 1
ATOM 820 N N . LYS A 1 101 ? -11.148 4.509 8.134 1.00 94.00 101 LYS A N 1
ATOM 821 C CA . LYS A 1 101 ? -11.605 5.523 9.098 1.00 94.00 101 LYS A CA 1
ATOM 822 C C . LYS A 1 101 ? -12.890 6.199 8.633 1.00 94.00 101 LYS A C 1
ATOM 824 O O . LYS A 1 101 ? -13.826 6.322 9.417 1.00 94.00 101 LYS A O 1
ATOM 829 N N . PHE A 1 102 ? -12.937 6.601 7.366 1.00 93.94 102 PHE A N 1
ATOM 830 C CA . PHE A 1 102 ? -14.103 7.254 6.783 1.00 93.94 102 PHE A CA 1
ATOM 831 C C . PHE A 1 102 ? -15.335 6.341 6.798 1.00 93.94 102 PHE A C 1
ATOM 833 O O . PHE A 1 102 ? -16.368 6.716 7.349 1.00 93.94 102 PHE A O 1
ATOM 840 N N . LYS A 1 103 ? -15.218 5.119 6.262 1.00 91.50 103 LYS A N 1
ATOM 841 C CA . LYS A 1 103 ? -16.343 4.179 6.202 1.00 91.50 103 LYS A CA 1
ATOM 842 C C . LYS A 1 103 ? -16.798 3.721 7.589 1.00 91.50 103 LYS A C 1
ATOM 844 O O . LYS A 1 103 ? -17.994 3.585 7.795 1.00 91.50 103 LYS A O 1
ATOM 849 N N . MET A 1 104 ? -15.882 3.525 8.543 1.00 90.69 104 MET A N 1
ATOM 850 C CA . MET A 1 104 ? -16.249 3.202 9.929 1.00 90.69 104 MET A CA 1
ATOM 851 C C . MET A 1 104 ? -17.024 4.342 10.591 1.00 90.69 104 MET A C 1
ATOM 853 O O . MET A 1 104 ? -18.046 4.101 11.228 1.00 90.69 104 MET A O 1
ATOM 857 N N . ALA A 1 105 ? -16.571 5.589 10.429 1.00 90.12 105 ALA A N 1
ATOM 858 C CA . ALA A 1 105 ? -17.307 6.742 10.938 1.00 90.12 105 ALA A CA 1
ATOM 859 C C . ALA A 1 105 ? -18.703 6.825 10.302 1.00 90.12 105 ALA A C 1
ATOM 861 O O . ALA A 1 105 ? -19.688 7.023 11.004 1.00 90.12 105 ALA A O 1
ATOM 862 N N . GLN A 1 106 ? -18.797 6.588 8.993 1.00 88.38 106 GLN A N 1
ATOM 863 C CA . GLN A 1 106 ? -20.068 6.565 8.278 1.00 88.38 106 GLN A CA 1
ATOM 864 C C . GLN A 1 106 ? -21.015 5.471 8.793 1.00 88.38 106 GLN A C 1
ATOM 866 O O . GLN A 1 106 ? -22.199 5.749 8.966 1.00 88.38 106 GLN A O 1
ATOM 871 N N . THR A 1 107 ? -20.526 4.255 9.063 1.00 85.69 107 THR A N 1
ATOM 872 C CA . THR A 1 107 ? -21.368 3.186 9.627 1.00 85.69 107 THR A CA 1
ATOM 873 C C . THR A 1 107 ? -21.901 3.558 11.003 1.00 85.69 107 THR A C 1
ATOM 875 O O . THR A 1 107 ? -23.097 3.440 11.227 1.00 85.69 107 THR A O 1
ATOM 878 N N . PHE A 1 108 ? -21.067 4.125 11.880 1.00 82.12 108 PHE A N 1
ATOM 879 C CA . PHE A 1 108 ? -21.526 4.555 13.205 1.00 82.12 108 PHE A CA 1
ATOM 880 C C . PHE A 1 108 ? -22.594 5.655 13.161 1.00 82.12 108 PHE A C 1
ATOM 882 O O . PHE A 1 108 ? -23.399 5.744 14.081 1.00 82.12 108 PHE A O 1
ATOM 889 N N . MET A 1 109 ? -22.596 6.511 12.134 1.00 82.38 109 MET A N 1
ATOM 890 C CA . MET A 1 109 ? -23.569 7.607 12.031 1.00 82.38 109 MET A CA 1
ATOM 891 C C . MET A 1 109 ? -24.883 7.213 11.350 1.00 82.38 109 MET A C 1
ATOM 893 O O . MET A 1 109 ? -25.895 7.859 11.600 1.00 82.38 109 MET A O 1
ATOM 897 N N . ASN A 1 110 ? -24.869 6.197 10.484 1.00 75.12 110 ASN A N 1
ATOM 898 C CA . ASN A 1 110 ? -26.006 5.862 9.620 1.00 75.12 110 ASN A CA 1
ATOM 899 C C . ASN A 1 110 ? -26.743 4.574 10.018 1.00 75.12 110 ASN A C 1
ATOM 901 O O . ASN A 1 110 ? -27.746 4.249 9.386 1.00 75.12 110 ASN A O 1
ATOM 905 N N . GLU A 1 111 ? -26.246 3.809 10.989 1.00 71.00 111 GLU A N 1
ATOM 906 C CA . GLU A 1 111 ? -26.866 2.542 11.383 1.00 71.00 111 GLU A CA 1
ATOM 907 C C . GLU A 1 111 ? -28.040 2.782 12.347 1.00 71.00 111 GLU A C 1
ATOM 909 O O . GLU A 1 111 ? -27.883 3.419 13.388 1.00 71.00 111 GLU A O 1
ATOM 914 N N . GLU A 1 112 ? -29.229 2.279 11.990 1.00 66.81 112 GLU A N 1
ATOM 915 C CA . GLU A 1 112 ? -30.448 2.388 12.814 1.00 66.81 112 GLU A CA 1
ATOM 916 C C . GLU A 1 112 ? -30.323 1.644 14.158 1.00 66.81 112 GLU A C 1
ATOM 918 O O . GLU A 1 112 ? -31.027 1.983 15.107 1.00 66.81 112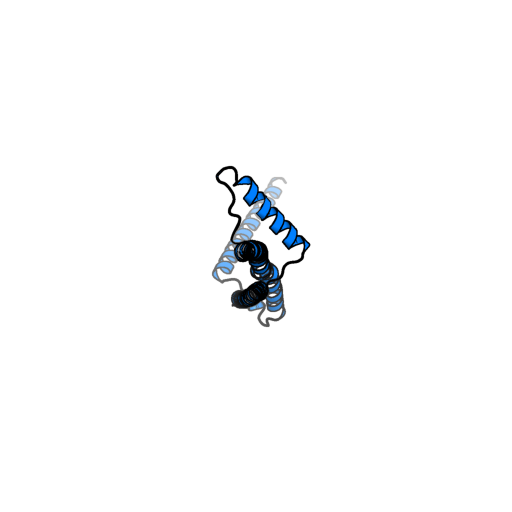 GLU A O 1
ATOM 923 N N . ASP A 1 113 ? -29.402 0.677 14.262 1.00 68.81 113 ASP A N 1
ATOM 924 C CA . ASP A 1 113 ? -29.158 -0.147 15.453 1.00 68.81 113 ASP A CA 1
ATOM 925 C C . ASP A 1 113 ? -27.817 0.193 16.134 1.00 68.81 113 ASP A C 1
ATOM 927 O O . ASP A 1 113 ? -26.941 -0.650 16.350 1.00 68.81 113 ASP A O 1
ATOM 931 N N . ALA A 1 114 ? -27.635 1.473 16.473 1.00 71.62 114 ALA A N 1
ATOM 932 C CA . ALA A 1 114 ? -26.492 1.923 17.270 1.00 71.62 114 ALA A CA 1
ATOM 933 C C . ALA A 1 114 ? -26.418 1.207 18.636 1.00 71.62 114 ALA A C 1
ATOM 935 O O . ALA A 1 114 ? -25.324 0.958 19.147 1.00 71.62 114 ALA A O 1
ATOM 936 N N . ASP A 1 115 ? -27.571 0.838 19.204 1.00 76.50 115 ASP A N 1
ATOM 937 C CA . ASP A 1 115 ? -27.648 0.080 20.453 1.00 76.50 115 ASP A CA 1
ATOM 938 C C . ASP A 1 115 ? -27.082 -1.335 20.280 1.00 76.50 115 ASP A C 1
ATOM 940 O O . ASP A 1 115 ? -26.287 -1.765 21.117 1.00 76.50 115 ASP A O 1
ATOM 944 N N . GLY A 1 116 ? -27.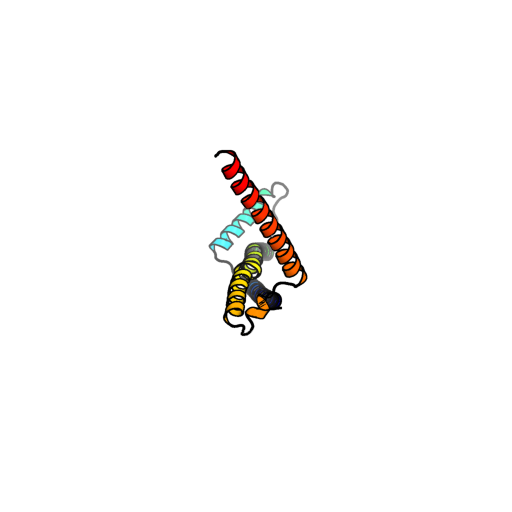394 -2.020 19.172 1.00 80.31 116 GLY A N 1
ATOM 945 C CA . GLY A 1 116 ? -26.826 -3.315 18.789 1.00 80.31 116 GLY A CA 1
ATOM 946 C C . GLY A 1 116 ? -25.296 -3.317 18.738 1.00 80.31 116 GLY A C 1
ATOM 947 O O . GLY A 1 116 ? -24.651 -4.171 19.354 1.00 80.31 116 GLY A O 1
ATOM 948 N N . LEU A 1 117 ? -24.701 -2.316 18.083 1.00 79.62 117 LEU A N 1
ATOM 949 C CA . LEU A 1 117 ? -23.244 -2.122 17.991 1.00 79.62 117 LEU A CA 1
ATOM 950 C C . LEU A 1 117 ? -22.564 -1.891 19.347 1.00 79.62 117 LEU A C 1
ATOM 952 O O . LEU A 1 117 ? -21.403 -2.266 19.535 1.00 79.62 117 LEU A O 1
ATOM 956 N N . LEU A 1 118 ? -23.266 -1.239 20.273 1.00 83.56 118 LEU A N 1
ATOM 957 C CA . LEU A 1 118 ? -22.766 -0.911 21.607 1.00 83.56 118 LEU A CA 1
ATOM 958 C C . LEU A 1 118 ? -23.093 -1.991 22.643 1.00 83.56 118 LEU A C 1
ATOM 960 O O . LEU A 1 118 ? -22.688 -1.864 23.805 1.00 83.56 118 LEU A O 1
ATOM 964 N N . THR A 1 119 ? -23.794 -3.061 22.252 1.00 85.31 119 THR A N 1
ATOM 965 C CA . THR A 1 119 ? -24.083 -4.158 23.172 1.00 85.31 119 THR A CA 1
ATOM 966 C C . THR A 1 119 ? -22.801 -4.867 23.595 1.00 85.31 119 THR A C 1
ATOM 968 O O . THR A 1 119 ? -22.028 -5.418 22.811 1.00 85.31 119 THR A O 1
ATOM 971 N N . GLU A 1 120 ? -22.564 -4.847 24.902 1.00 86.94 120 GLU A N 1
ATOM 972 C CA . GLU A 1 120 ? -21.472 -5.582 25.515 1.00 86.94 120 GLU A CA 1
ATOM 973 C C . GLU A 1 120 ? -21.774 -7.087 25.470 1.00 86.94 120 GLU A C 1
ATOM 975 O O . GLU A 1 120 ? -22.906 -7.523 25.687 1.00 86.94 120 GLU A O 1
ATOM 980 N N . ASN A 1 121 ? -20.744 -7.910 25.259 1.00 90.69 121 ASN A N 1
ATOM 981 C CA . ASN A 1 121 ? -20.888 -9.354 25.406 1.00 90.69 121 ASN A CA 1
ATOM 982 C C . ASN A 1 121 ? -21.336 -9.689 26.842 1.00 90.69 121 ASN A C 1
ATOM 984 O O . ASN A 1 121 ? -20.726 -9.234 27.813 1.00 90.69 121 ASN A O 1
ATOM 988 N N . PHE A 1 122 ? -22.366 -10.528 26.969 1.00 90.69 122 PHE A N 1
ATOM 989 C CA . PHE A 1 122 ? -22.978 -10.925 28.237 1.00 90.69 122 PHE A CA 1
ATOM 990 C C . PHE A 1 122 ? -21.965 -11.335 29.321 1.00 90.69 122 PHE A C 1
ATOM 992 O O . PHE A 1 122 ? -22.074 -10.905 30.471 1.00 90.69 122 PHE A O 1
ATOM 999 N N . GLU A 1 123 ? -20.943 -12.117 28.965 1.00 94.19 123 GLU A N 1
ATOM 1000 C CA . GLU A 1 123 ? -19.923 -12.572 29.920 1.00 94.19 123 GLU A CA 1
ATOM 1001 C C . GLU A 1 123 ? -19.072 -11.414 30.463 1.00 94.19 123 GLU A C 1
ATOM 1003 O O . GLU A 1 123 ? -18.706 -11.389 31.643 1.00 94.19 123 GLU A O 1
ATOM 1008 N N . ILE A 1 124 ? -18.775 -10.426 29.616 1.00 94.06 124 ILE A N 1
ATOM 1009 C CA . ILE A 1 124 ? -18.015 -9.233 30.002 1.00 94.06 124 ILE A CA 1
ATOM 1010 C C . ILE A 1 124 ? -18.901 -8.323 30.860 1.00 94.06 124 ILE A C 1
ATOM 1012 O O . ILE A 1 124 ? -18.472 -7.911 31.939 1.00 94.06 124 ILE A O 1
ATOM 1016 N N . ALA A 1 125 ? -20.167 -8.140 30.477 1.00 93.62 125 ALA A N 1
ATOM 1017 C CA . ALA A 1 125 ? -21.138 -7.369 31.250 1.00 93.62 125 ALA A CA 1
ATOM 1018 C C . ALA A 1 125 ? -21.339 -7.942 32.664 1.00 93.62 125 ALA A C 1
ATOM 1020 O O . ALA A 1 125 ? -21.363 -7.203 33.654 1.00 93.62 125 ALA A O 1
ATOM 1021 N N . LYS A 1 126 ? -21.411 -9.273 32.790 1.00 94.88 126 LYS A N 1
ATOM 1022 C CA . LYS A 1 126 ? -21.499 -9.965 34.082 1.00 94.88 126 LYS A CA 1
ATOM 1023 C C . LYS A 1 126 ? -20.241 -9.759 34.929 1.00 94.88 126 LYS A C 1
ATOM 1025 O O . LYS A 1 126 ? -20.356 -9.462 36.120 1.00 94.88 126 LYS A O 1
ATOM 1030 N N . LYS A 1 127 ? -19.048 -9.869 34.330 1.00 95.75 127 LYS A N 1
ATOM 1031 C CA . LYS A 1 127 ? -17.775 -9.591 35.021 1.00 95.75 127 LYS A CA 1
ATOM 1032 C C . LYS A 1 127 ? -17.708 -8.146 35.501 1.00 95.75 127 LYS A C 1
ATOM 1034 O O . LYS A 1 127 ? -17.430 -7.919 36.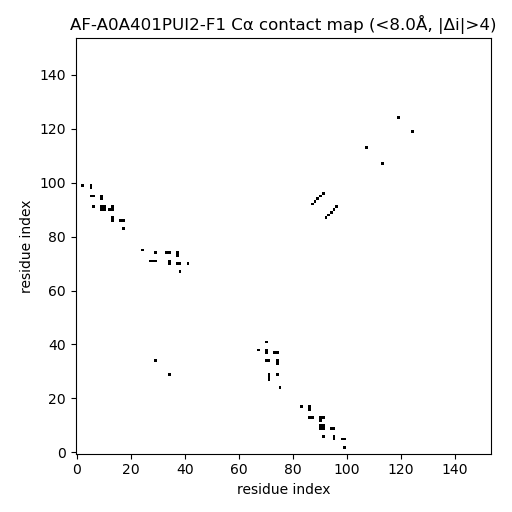678 1.00 95.75 127 LYS A O 1
ATOM 1039 N N . ARG A 1 128 ? -18.037 -7.186 34.631 1.00 95.25 128 ARG A N 1
ATOM 1040 C CA . ARG A 1 128 ? -18.102 -5.760 34.969 1.00 95.25 128 ARG A CA 1
ATOM 1041 C C . ARG A 1 128 ? -19.020 -5.532 36.164 1.00 95.25 128 ARG A C 1
ATOM 1043 O O . ARG A 1 128 ? -18.584 -4.914 37.129 1.00 95.25 128 ARG A O 1
ATOM 1050 N N . LYS A 1 129 ? -20.224 -6.114 36.147 1.00 96.06 129 LYS A N 1
ATOM 1051 C CA . LYS A 1 129 ? -21.175 -6.024 37.261 1.00 96.06 129 LYS A CA 1
ATOM 1052 C C . LYS A 1 129 ? -20.600 -6.580 38.567 1.00 96.06 129 LYS A C 1
ATOM 1054 O O . LYS A 1 129 ? -20.663 -5.912 39.594 1.00 96.06 129 LYS A O 1
ATOM 1059 N N . SER A 1 130 ? -19.974 -7.758 38.525 1.00 96.88 130 SER A N 1
ATOM 1060 C CA . SER A 1 130 ? -19.373 -8.361 39.722 1.00 96.88 130 SER A CA 1
ATOM 1061 C C . SER A 1 130 ? -18.266 -7.490 40.329 1.00 96.88 130 SER A C 1
ATOM 1063 O O . SER A 1 130 ? -18.252 -7.270 41.538 1.00 96.88 130 SER A O 1
ATOM 1065 N N . PHE A 1 131 ? -17.392 -6.911 39.496 1.00 96.62 131 PHE A N 1
ATOM 1066 C CA . PHE A 1 131 ? -16.341 -6.011 39.965 1.00 96.62 131 PHE A CA 1
ATOM 1067 C C . PHE A 1 131 ? -16.897 -4.695 40.500 1.00 96.62 131 PHE A C 1
ATOM 1069 O O . PHE A 1 131 ? -16.430 -4.225 41.536 1.00 96.62 131 PHE A O 1
ATOM 1076 N N . THR A 1 132 ? -17.909 -4.114 39.850 1.00 96.75 132 THR A N 1
ATOM 1077 C CA . THR A 1 132 ? -18.561 -2.905 40.367 1.00 96.75 132 THR A CA 1
ATOM 1078 C C . THR A 1 132 ? -19.247 -3.167 41.703 1.00 96.75 132 THR A C 1
ATOM 1080 O O . THR A 1 132 ? -19.150 -2.340 42.607 1.00 96.75 132 THR A O 1
ATOM 1083 N N . ASP A 1 133 ? -19.877 -4.330 41.872 1.00 97.06 133 ASP A N 1
ATOM 1084 C CA . ASP A 1 133 ? -20.542 -4.703 43.120 1.00 97.06 133 ASP A CA 1
ATOM 1085 C C . ASP A 1 133 ? -19.524 -4.899 44.251 1.00 97.06 133 ASP A C 1
ATOM 1087 O O . ASP A 1 133 ? -19.695 -4.336 45.335 1.00 97.06 133 ASP A O 1
ATOM 1091 N N . SER A 1 134 ? -18.420 -5.608 43.993 1.00 96.62 134 SER A N 1
ATOM 1092 C CA . SER A 1 134 ? -17.326 -5.757 44.961 1.00 96.62 134 SER A CA 1
ATOM 1093 C C . SER A 1 134 ? -16.676 -4.419 45.321 1.00 96.62 134 SER A C 1
ATOM 1095 O O . SER A 1 134 ? -16.419 -4.160 46.495 1.00 96.62 134 SER A O 1
ATOM 1097 N N . LEU A 1 135 ? -16.451 -3.534 44.346 1.00 97.25 135 LEU A N 1
ATOM 1098 C CA . LEU A 1 135 ? -15.892 -2.202 44.586 1.00 97.25 135 LEU A CA 1
ATOM 1099 C C . LEU A 1 135 ? -16.835 -1.345 45.441 1.00 97.25 135 LEU A C 1
ATOM 1101 O O . LEU A 1 135 ? -16.396 -0.686 46.384 1.00 97.25 135 LEU A O 1
ATOM 1105 N N . ASN A 1 136 ? -18.139 -1.404 45.169 1.00 96.88 136 ASN A N 1
ATOM 1106 C CA . ASN A 1 136 ? -19.152 -0.720 45.968 1.00 96.88 136 ASN A CA 1
ATOM 1107 C C . ASN A 1 136 ? -19.193 -1.244 47.409 1.00 96.88 136 ASN A C 1
ATOM 1109 O O . ASN A 1 136 ? -19.322 -0.455 48.345 1.00 96.88 136 ASN A O 1
ATOM 1113 N N . GLN A 1 137 ? -19.058 -2.558 47.607 1.00 96.31 137 GLN A N 1
ATOM 1114 C CA . GLN A 1 137 ? -18.956 -3.152 48.943 1.00 96.31 137 GLN A CA 1
ATOM 1115 C C . GLN A 1 137 ? -17.695 -2.679 49.678 1.00 96.31 137 GLN A C 1
ATOM 1117 O O . GLN A 1 137 ? -17.780 -2.285 50.842 1.00 96.31 137 GLN A O 1
ATOM 1122 N N . LEU A 1 138 ? -16.549 -2.642 48.997 1.00 96.19 138 LEU A N 1
ATOM 1123 C CA . LEU A 1 138 ? -15.288 -2.184 49.581 1.00 96.19 138 LEU A CA 1
ATOM 1124 C C . LEU A 1 138 ? -15.348 -0.701 49.985 1.00 96.19 138 LEU A C 1
ATOM 1126 O O . LEU A 1 138 ? -14.914 -0.331 51.075 1.00 96.19 138 LEU A O 1
ATOM 1130 N N . ASN A 1 139 ? -15.945 0.146 49.140 1.00 95.81 139 ASN A N 1
ATOM 1131 C CA . ASN A 1 139 ? -16.143 1.567 49.430 1.00 95.81 139 ASN A CA 1
ATOM 1132 C C . ASN A 1 139 ? -17.063 1.789 50.634 1.00 95.81 139 ASN A C 1
ATOM 1134 O O . ASN A 1 139 ? -16.775 2.644 51.471 1.00 95.81 139 ASN A O 1
ATOM 1138 N N . LYS A 1 140 ? -18.134 0.995 50.764 1.00 94.81 140 LYS A N 1
ATOM 1139 C CA . LYS A 1 140 ? -19.002 1.024 51.951 1.00 94.81 140 LYS A CA 1
ATOM 1140 C C . LYS A 1 140 ? -18.232 0.640 53.215 1.00 94.81 140 LYS A C 1
ATOM 1142 O O . LYS A 1 140 ? -18.322 1.352 54.210 1.00 94.81 140 LYS A O 1
ATOM 1147 N N . ALA A 1 141 ? -17.439 -0.432 53.170 1.00 94.62 141 ALA A N 1
ATOM 1148 C CA . ALA A 1 141 ? -16.613 -0.847 54.304 1.00 94.62 141 ALA A CA 1
ATOM 1149 C C . ALA A 1 141 ? -15.609 0.247 54.708 1.00 94.62 141 ALA A C 1
ATOM 1151 O O . ALA A 1 141 ? -15.4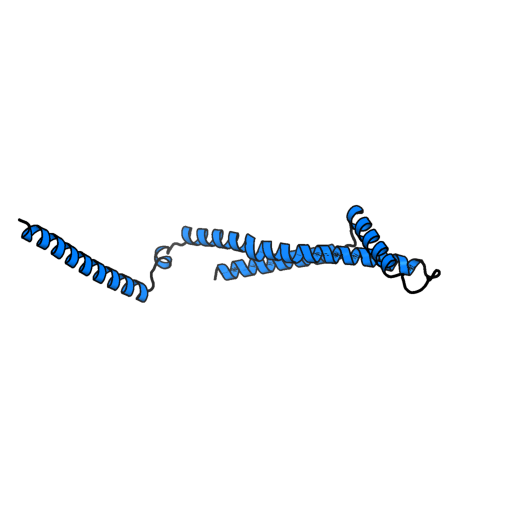82 0.571 55.888 1.00 94.62 141 ALA A O 1
ATOM 1152 N N . ARG A 1 142 ? -14.957 0.884 53.728 1.00 93.62 142 ARG A N 1
ATOM 1153 C CA . ARG A 1 142 ? -14.046 2.011 53.964 1.00 93.62 142 ARG A CA 1
ATOM 1154 C C . ARG A 1 142 ? -14.747 3.205 54.614 1.00 93.62 142 ARG A C 1
ATOM 1156 O O . ARG A 1 142 ? -14.201 3.775 55.553 1.00 93.62 142 ARG A O 1
ATOM 1163 N N . ALA A 1 143 ? -15.935 3.575 54.138 1.00 92.69 143 ALA A N 1
ATOM 1164 C CA . ALA A 1 143 ? -16.700 4.686 54.701 1.00 92.69 143 ALA A CA 1
ATOM 1165 C C . ALA A 1 143 ? -17.059 4.443 56.176 1.00 92.69 143 ALA A C 1
ATOM 1167 O O . ALA A 1 143 ? -16.928 5.353 56.990 1.00 92.69 143 ALA A O 1
ATOM 1168 N N . ILE A 1 144 ? -17.429 3.207 56.528 1.00 93.00 144 ILE A N 1
ATOM 1169 C CA . ILE A 1 144 ? -17.730 2.810 57.912 1.00 93.00 144 ILE A CA 1
ATOM 1170 C C . ILE A 1 144 ? -16.481 2.883 58.800 1.00 93.00 144 ILE A C 1
ATOM 1172 O O . ILE A 1 144 ? -16.556 3.342 59.939 1.00 93.00 144 ILE A O 1
ATOM 1176 N N . LEU A 1 145 ? -15.322 2.441 58.300 1.00 91.19 145 LEU A N 1
ATOM 1177 C CA . LEU A 1 145 ? -14.065 2.550 59.046 1.00 91.19 145 LEU A CA 1
ATOM 1178 C C . LEU A 1 145 ? -13.712 4.016 59.317 1.00 91.19 145 LEU A C 1
ATOM 1180 O O . LEU A 1 145 ? -13.439 4.372 60.459 1.00 91.19 145 LEU A O 1
ATOM 1184 N N . MET A 1 146 ? -13.814 4.876 58.302 1.00 88.88 146 MET A N 1
ATOM 1185 C CA . MET A 1 146 ? -13.559 6.311 58.450 1.00 88.88 146 MET A CA 1
ATOM 1186 C C . MET A 1 146 ? -14.545 6.990 59.413 1.00 88.88 146 MET A C 1
ATOM 1188 O O . MET A 1 146 ? -14.126 7.819 60.215 1.00 88.88 146 MET A O 1
ATOM 1192 N N . SER A 1 147 ? -15.834 6.630 59.396 1.00 80.31 147 SER A N 1
ATOM 1193 C CA . SER A 1 147 ? -16.806 7.188 60.348 1.00 80.31 147 SER A CA 1
ATOM 1194 C C . SER A 1 147 ? -16.569 6.713 61.785 1.00 80.31 147 SER A C 1
ATOM 1196 O O . SER A 1 147 ? -16.712 7.497 62.718 1.00 80.31 147 SER A O 1
ATOM 1198 N N . ASN A 1 148 ? -16.171 5.451 61.978 1.00 71.06 148 ASN A N 1
ATOM 1199 C CA . ASN A 1 148 ? -15.888 4.898 63.306 1.00 71.06 148 ASN A CA 1
ATOM 1200 C C . ASN A 1 148 ? -14.585 5.430 63.922 1.00 71.06 148 ASN A C 1
ATOM 1202 O O . ASN A 1 148 ? -14.486 5.506 65.145 1.00 71.06 148 ASN A O 1
ATOM 1206 N N . GLU A 1 149 ? -13.588 5.795 63.113 1.00 62.34 149 GLU A N 1
ATOM 1207 C CA . GLU A 1 149 ? -12.375 6.454 63.612 1.00 62.34 149 GLU A CA 1
ATOM 1208 C C . GLU A 1 149 ? -12.655 7.877 64.113 1.00 62.34 149 GLU A C 1
ATOM 1210 O O . GLU A 1 149 ? -12.110 8.274 65.139 1.00 62.34 149 GLU A O 1
ATOM 1215 N N . ILE A 1 150 ? -13.574 8.611 63.474 1.00 58.16 150 ILE A N 1
ATOM 1216 C CA . ILE A 1 150 ? -13.987 9.953 63.918 1.00 58.16 150 ILE A CA 1
ATOM 1217 C C . ILE A 1 150 ? -14.720 9.887 65.271 1.00 58.16 150 ILE A C 1
ATOM 1219 O O . ILE A 1 150 ? -14.481 10.724 66.135 1.00 58.16 150 ILE A O 1
ATOM 1223 N N . SER A 1 151 ? -15.544 8.859 65.507 1.00 55.81 151 SER A N 1
ATOM 1224 C CA . SER A 1 151 ? -16.250 8.668 66.787 1.00 55.81 151 SER A CA 1
ATOM 1225 C C . SER A 1 151 ? -15.375 8.183 67.951 1.00 55.81 151 SER A C 1
ATOM 1227 O O . SER A 1 151 ? -15.850 8.176 69.080 1.00 55.81 151 SER A O 1
ATOM 1229 N N . LYS A 1 152 ? -14.127 7.753 67.714 1.00 54.44 152 LYS A N 1
ATOM 1230 C CA . LYS A 1 152 ? -13.183 7.348 68.778 1.00 54.44 152 LYS A CA 1
ATOM 1231 C C . LYS A 1 152 ? -12.242 8.468 69.235 1.00 54.44 152 LYS A C 1
ATOM 1233 O O . LYS A 1 152 ? -11.558 8.296 70.239 1.00 54.44 152 LYS A O 1
ATOM 1238 N N . VAL A 1 153 ? -12.164 9.567 68.486 1.00 52.97 153 VAL A N 1
ATOM 1239 C CA . VAL A 1 153 ? -11.294 10.724 68.779 1.00 52.97 153 VAL A CA 1
ATOM 1240 C C . VAL A 1 153 ? -12.044 11.819 69.562 1.00 52.97 153 VAL A C 1
ATOM 1242 O O . VAL A 1 153 ? -11.432 12.790 70.003 1.00 52.97 153 VAL A O 1
ATOM 1245 N N . GLN A 1 154 ? -13.351 11.647 69.773 1.00 42.16 154 GLN A N 1
ATOM 1246 C CA . GLN A 1 154 ? -14.241 12.564 70.488 1.00 42.16 154 GLN A CA 1
ATOM 1247 C C . GLN A 1 154 ? -14.662 11.971 71.834 1.00 42.16 154 GLN A C 1
ATOM 1249 O O . GLN A 1 154 ? -14.752 12.754 72.804 1.00 42.16 154 GLN A O 1
#

Sequence (154 aa):
ELIAEIRRNQELATEQNLRLHFNMEGMVYAPDAMYSFKLEELQSRSQNNRHTEPSPSSGHSSNIMAVHLQVYYQIAIDRLIQMVPMVTRYHLLQEFASQVKFKMAQTFMNEEDADGLLTENFEIAKKRKSFTDSLNQLNKARAILMSNEISKVQ

pLDDT: mean 85.69, std 14.79, range [37.62, 97.5]

Organism: Scyliorhinus torazame (NCBI:txid75743)

Radius of gyration: 34.98 Å; Cα contacts (8 Å, |Δi|>4): 43; chains: 1; bounding box: 73×27×107 Å

Mean predicted aligned error: 11.09 Å